Protein AF-A0A1I4ZTR4-F1 (afdb_monomer_lite)

Foldseek 3Di:
DDDDDDDDDPVVVVVLCVVCVVVVHDSVVSVVVVPVVPDDPVRVVVVVVVVQVVCCVPVVDRQDPVNVVVVVVVVVVVVVVVVVVVVVVDDDD

Structure (mmCIF, N/CA/C/O backbone):
data_AF-A0A1I4ZTR4-F1
#
_entry.id   AF-A0A1I4ZTR4-F1
#
loop_
_atom_site.group_PDB
_atom_site.id
_atom_site.type_symbol
_atom_site.label_atom_id
_atom_site.label_alt_id
_atom_site.label_comp_id
_atom_site.label_asym_id
_atom_site.label_entity_id
_atom_site.label_seq_id
_atom_site.pdbx_PDB_ins_code
_atom_site.Cartn_x
_atom_site.Cartn_y
_atom_site.Cartn_z
_atom_site.occupancy
_atom_site.B_iso_or_equiv
_atom_site.auth_seq_id
_atom_site.auth_comp_id
_atom_site.auth_asym_id
_atom_site.auth_atom_id
_atom_site.pdbx_PDB_model_num
ATOM 1 N N . MET A 1 1 ? -3.958 -22.617 11.616 1.00 55.72 1 MET A N 1
ATOM 2 C CA . MET A 1 1 ? -3.139 -21.388 11.690 1.00 55.72 1 MET A CA 1
ATOM 3 C C . MET A 1 1 ? -3.074 -20.980 13.147 1.00 55.72 1 MET A C 1
ATOM 5 O O . MET A 1 1 ? -4.122 -20.929 13.774 1.00 55.72 1 MET A O 1
ATOM 9 N N . SER A 1 2 ? -1.876 -20.813 13.703 1.00 75.50 2 SER A N 1
ATOM 10 C CA . SER A 1 2 ? -1.684 -20.407 15.097 1.00 75.50 2 SER A CA 1
ATOM 11 C C . SER A 1 2 ? -1.946 -18.911 15.236 1.00 75.50 2 SER A C 1
ATOM 13 O O . SER A 1 2 ? -1.261 -18.111 14.599 1.00 75.50 2 SER A O 1
ATOM 15 N N . ASP A 1 3 ? -2.924 -18.541 16.055 1.00 81.12 3 ASP A N 1
ATOM 16 C CA . ASP A 1 3 ? -3.131 -17.145 16.423 1.00 81.12 3 ASP A CA 1
ATOM 17 C C . ASP A 1 3 ? -1.992 -16.689 17.352 1.00 81.12 3 ASP A C 1
ATOM 19 O O . ASP A 1 3 ? -1.592 -17.406 18.271 1.00 81.12 3 ASP A O 1
ATOM 23 N N . VAL A 1 4 ? -1.447 -15.499 17.092 1.00 86.69 4 VAL A N 1
ATOM 24 C CA . VAL A 1 4 ? -0.367 -14.887 17.877 1.00 86.69 4 VAL A CA 1
ATOM 25 C C . VAL A 1 4 ? -0.903 -13.622 18.535 1.00 86.69 4 VAL A C 1
ATOM 27 O O . VAL A 1 4 ? -1.498 -12.775 17.872 1.00 86.69 4 VAL A O 1
ATOM 30 N N . MET A 1 5 ? -0.673 -13.482 19.841 1.00 88.38 5 MET A N 1
ATOM 31 C CA . MET A 1 5 ? -1.068 -12.292 20.592 1.00 88.38 5 MET A CA 1
ATOM 32 C C . MET A 1 5 ? 0.062 -11.263 20.569 1.00 88.38 5 MET A C 1
ATOM 34 O O . MET A 1 5 ? 1.136 -11.501 21.118 1.00 88.38 5 MET A O 1
ATOM 38 N N . ILE A 1 6 ? -0.191 -10.106 19.958 1.00 86.06 6 ILE A N 1
ATOM 39 C CA . ILE A 1 6 ? 0.748 -8.980 19.906 1.00 86.06 6 ILE A CA 1
ATOM 40 C C . ILE A 1 6 ? 0.277 -7.921 20.903 1.00 86.06 6 ILE A C 1
ATOM 42 O O . ILE A 1 6 ? -0.882 -7.508 20.875 1.00 86.06 6 ILE A O 1
ATOM 46 N N . ARG A 1 7 ? 1.167 -7.475 21.795 1.00 91.06 7 ARG A N 1
ATOM 47 C CA . ARG A 1 7 ? 0.888 -6.329 22.669 1.00 91.06 7 ARG A CA 1
ATOM 48 C C . ARG A 1 7 ? 1.188 -5.042 21.913 1.00 91.06 7 ARG A C 1
ATOM 50 O O . ARG A 1 7 ? 2.306 -4.858 21.442 1.00 91.06 7 ARG A O 1
ATOM 57 N N . VAL A 1 8 ? 0.198 -4.162 21.837 1.00 90.38 8 VAL A N 1
ATOM 58 C CA . VAL A 1 8 ? 0.313 -2.832 21.232 1.00 90.38 8 VAL A CA 1
ATOM 59 C C . VAL A 1 8 ? -0.173 -1.770 22.223 1.00 90.38 8 VAL A C 1
ATOM 61 O O . VAL A 1 8 ? -1.030 -2.085 23.055 1.00 90.38 8 VAL A O 1
ATOM 64 N N . PRO A 1 9 ? 0.355 -0.535 22.163 1.00 95.56 9 PRO A N 1
ATOM 65 C CA . PRO A 1 9 ? -0.192 0.591 22.917 1.00 95.56 9 PRO A CA 1
ATOM 66 C C . PRO A 1 9 ? -1.674 0.823 22.589 1.00 95.56 9 PRO A C 1
ATOM 68 O O . PRO A 1 9 ? -2.129 0.508 21.483 1.00 95.56 9 PRO A O 1
ATOM 71 N N . ALA A 1 10 ? -2.429 1.367 23.546 1.00 92.44 10 ALA A N 1
ATOM 72 C CA . ALA A 1 10 ? -3.870 1.578 23.393 1.00 92.44 10 ALA A CA 1
ATOM 73 C C . ALA A 1 10 ? -4.176 2.552 22.246 1.00 92.44 10 ALA A C 1
ATOM 75 O O . ALA A 1 10 ? -5.075 2.314 21.448 1.00 92.44 10 ALA A O 1
ATOM 76 N N . GLU A 1 11 ? -3.340 3.572 22.102 1.00 91.94 11 GLU A N 1
ATOM 77 C CA . GLU A 1 11 ? -3.415 4.610 21.081 1.00 91.94 11 GLU A CA 1
ATOM 78 C C . GLU A 1 11 ? -3.318 4.002 19.675 1.00 91.94 11 GLU A C 1
ATOM 80 O O . GLU A 1 11 ? -4.097 4.332 18.783 1.00 91.94 11 GLU A O 1
ATOM 85 N N . VAL A 1 12 ? -2.398 3.048 19.491 1.00 93.00 12 VAL A N 1
ATOM 86 C CA . VAL A 1 12 ? -2.203 2.343 18.216 1.00 93.00 12 VAL A CA 1
ATOM 87 C C . VAL A 1 12 ? -3.395 1.438 17.911 1.00 93.00 12 VAL A C 1
ATOM 89 O O . VAL A 1 12 ? -3.871 1.406 16.777 1.00 93.00 12 VAL A O 1
ATOM 92 N N . ARG A 1 13 ? -3.900 0.708 18.913 1.00 92.31 13 ARG A N 1
ATOM 93 C CA . ARG A 1 13 ? -5.100 -0.128 18.761 1.00 92.31 13 ARG A CA 1
ATOM 94 C C . ARG A 1 13 ? -6.296 0.713 18.323 1.00 92.31 13 ARG A C 1
ATOM 96 O O . ARG A 1 13 ? -6.996 0.310 17.398 1.00 92.31 13 ARG A O 1
ATOM 103 N N . ASP A 1 14 ? -6.518 1.851 18.972 1.00 92.75 14 ASP A N 1
ATOM 104 C CA . ASP A 1 14 ? -7.678 2.708 18.720 1.00 92.75 14 ASP A CA 1
ATOM 105 C C . ASP A 1 14 ? -7.596 3.349 17.333 1.00 92.75 14 ASP A C 1
ATOM 107 O O . ASP A 1 14 ? -8.582 3.368 16.595 1.00 92.75 14 ASP A O 1
ATOM 111 N N . GLN A 1 15 ? -6.396 3.759 16.915 1.00 92.50 15 GLN A N 1
ATOM 112 C CA . GLN A 1 15 ? -6.164 4.220 15.551 1.00 92.50 15 GLN A CA 1
ATOM 113 C C . GLN A 1 15 ? -6.455 3.122 14.517 1.00 92.50 15 GLN A C 1
ATOM 115 O O . GLN A 1 15 ? -7.140 3.374 13.526 1.00 92.50 15 GLN A O 1
ATOM 120 N N . LEU A 1 16 ? -5.966 1.896 14.729 1.00 91.75 16 LEU A N 1
ATOM 121 C CA . LEU A 1 16 ? -6.231 0.785 13.810 1.00 91.75 16 LEU A CA 1
ATOM 122 C C . LEU A 1 16 ? -7.716 0.398 13.783 1.00 91.75 16 LEU A C 1
ATOM 124 O O . LEU A 1 16 ? -8.226 0.044 12.720 1.00 91.75 16 LEU A O 1
ATOM 128 N N . ALA A 1 17 ? -8.415 0.488 14.916 1.00 92.44 17 ALA A N 1
ATOM 129 C CA . ALA A 1 17 ? -9.855 0.262 14.989 1.00 92.44 17 ALA A CA 1
ATOM 130 C C . ALA A 1 17 ? -10.620 1.296 14.150 1.00 92.44 17 ALA A C 1
ATOM 132 O O . ALA A 1 17 ? -11.417 0.908 13.300 1.00 92.44 17 ALA A O 1
ATOM 133 N N . ALA A 1 18 ? -10.294 2.585 14.288 1.00 93.69 18 ALA A N 1
ATOM 134 C CA . ALA A 1 18 ? -10.889 3.645 13.474 1.00 93.69 18 ALA A CA 1
ATOM 135 C C . ALA A 1 18 ? -10.631 3.443 11.967 1.00 93.69 18 ALA A C 1
ATOM 137 O O . ALA A 1 18 ? -11.525 3.632 11.143 1.00 93.69 18 ALA A O 1
ATOM 138 N N . VAL A 1 19 ? -9.423 3.003 11.588 1.00 92.94 19 VAL A N 1
ATOM 139 C CA . VAL A 1 19 ? -9.093 2.683 10.186 1.00 92.94 19 VAL A CA 1
ATOM 140 C C . VAL A 1 19 ? -9.894 1.483 9.678 1.00 92.94 19 VAL A C 1
ATOM 142 O O . VAL A 1 19 ? -10.331 1.482 8.526 1.00 92.94 19 VAL A O 1
ATOM 145 N N . ALA A 1 20 ? -10.084 0.458 10.510 1.00 92.94 20 ALA A N 1
ATOM 146 C CA . ALA A 1 20 ? -10.863 -0.719 10.150 1.00 92.94 20 ALA A CA 1
ATOM 147 C C . ALA A 1 20 ? -12.345 -0.361 9.943 1.00 92.94 20 ALA A C 1
ATOM 149 O O . ALA A 1 20 ? -12.922 -0.738 8.923 1.00 92.94 20 ALA A O 1
ATOM 150 N N . GLU A 1 21 ? -12.922 0.443 10.841 1.00 93.25 21 GLU A N 1
ATOM 151 C CA . GLU A 1 21 ? -14.296 0.948 10.734 1.00 93.25 21 GLU A CA 1
ATOM 152 C C . GLU A 1 21 ? -14.501 1.799 9.478 1.00 93.25 21 GLU A C 1
ATOM 154 O O . GLU A 1 21 ? -15.434 1.549 8.716 1.00 93.25 21 GLU A O 1
ATOM 159 N N . ALA A 1 22 ? -13.588 2.733 9.194 1.00 93.25 22 ALA A N 1
ATOM 160 C CA . ALA A 1 22 ? -13.645 3.560 7.987 1.00 93.25 22 ALA A CA 1
ATOM 161 C C . ALA A 1 22 ? -13.597 2.733 6.689 1.00 93.25 22 ALA A C 1
ATOM 163 O O . ALA A 1 22 ? -14.120 3.152 5.657 1.00 93.25 22 ALA A O 1
ATOM 164 N N . ARG A 1 23 ? -12.974 1.550 6.734 1.00 91.12 23 ARG A N 1
ATOM 165 C CA . ARG A 1 23 ? -12.877 0.606 5.611 1.00 91.12 23 ARG A CA 1
ATOM 166 C C . ARG A 1 23 ? -13.963 -0.475 5.628 1.00 91.12 23 ARG A C 1
ATOM 168 O O . ARG A 1 23 ? -13.953 -1.332 4.750 1.00 91.12 23 ARG A O 1
ATOM 175 N N . GLY A 1 24 ? -14.867 -0.467 6.612 1.00 94.06 24 GLY A N 1
ATOM 176 C CA . GLY A 1 24 ? -15.901 -1.494 6.775 1.00 94.06 24 GLY A CA 1
ATOM 177 C C . GLY A 1 24 ? -15.338 -2.905 6.979 1.00 94.06 24 GLY A C 1
ATOM 178 O O . GLY A 1 24 ? -15.970 -3.883 6.587 1.00 94.06 24 GLY A O 1
ATOM 179 N N . THR A 1 25 ? -14.134 -3.022 7.544 1.00 94.25 25 THR A N 1
ATOM 180 C CA . THR A 1 25 ? -13.425 -4.294 7.727 1.00 94.25 25 THR A CA 1
ATOM 181 C C . THR A 1 25 ? -13.141 -4.567 9.202 1.00 94.25 25 THR A C 1
ATOM 183 O O . THR A 1 25 ? -13.281 -3.698 10.058 1.00 94.25 25 THR A O 1
ATOM 186 N N . SER A 1 26 ? -12.735 -5.795 9.526 1.00 92.69 26 SER A N 1
ATOM 187 C CA . SER A 1 26 ? -12.314 -6.141 10.889 1.00 92.69 26 SER A CA 1
ATOM 188 C C . SER A 1 26 ? -10.848 -5.780 11.127 1.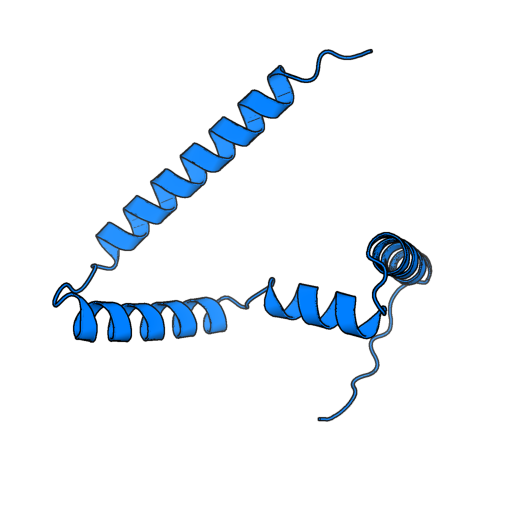00 92.69 26 SER A C 1
ATOM 190 O O . SER A 1 26 ? -10.041 -5.784 10.199 1.00 92.69 26 SER A O 1
ATOM 192 N N . LEU A 1 27 ? -10.461 -5.566 12.387 1.00 89.56 27 LEU A N 1
ATOM 193 C CA . LEU A 1 27 ? -9.061 -5.330 12.758 1.00 89.56 27 LEU A CA 1
ATOM 194 C C . LEU A 1 27 ? -8.136 -6.475 12.299 1.00 89.56 27 LEU A C 1
ATOM 196 O O . LEU A 1 27 ? -7.029 -6.233 11.824 1.00 89.56 27 LEU A O 1
ATOM 200 N N . ARG A 1 28 ? -8.609 -7.729 12.389 1.00 88.56 28 ARG A N 1
ATOM 201 C CA . ARG A 1 28 ? -7.876 -8.907 11.895 1.00 88.56 28 ARG A CA 1
ATOM 202 C C . ARG A 1 28 ? -7.661 -8.824 10.382 1.00 88.56 28 ARG A C 1
ATOM 204 O O . ARG A 1 28 ? -6.543 -9.044 9.931 1.00 88.56 28 ARG A O 1
ATOM 211 N N . ALA A 1 29 ? -8.706 -8.505 9.622 1.00 89.12 29 ALA A N 1
ATOM 212 C CA . ALA A 1 29 ? -8.627 -8.394 8.167 1.00 89.12 29 ALA A CA 1
ATOM 213 C C . ALA A 1 29 ? -7.732 -7.221 7.737 1.00 89.12 29 ALA A C 1
ATOM 215 O O . ALA A 1 29 ? -6.863 -7.399 6.892 1.00 89.12 29 ALA A O 1
ATOM 216 N N . LEU A 1 30 ? -7.838 -6.067 8.405 1.00 90.44 30 LEU A N 1
ATOM 217 C CA . LEU A 1 30 ? -6.934 -4.938 8.182 1.00 90.44 30 LEU A CA 1
ATOM 218 C C . LEU A 1 30 ? -5.466 -5.335 8.403 1.00 90.44 30 LEU A C 1
ATOM 220 O O . LEU A 1 30 ? -4.605 -5.007 7.590 1.00 90.44 30 LEU A O 1
ATOM 224 N N . MET A 1 31 ? -5.172 -6.062 9.483 1.00 89.31 31 MET A N 1
ATOM 225 C CA . MET A 1 31 ? -3.817 -6.543 9.763 1.00 89.31 31 MET A CA 1
ATOM 226 C C . MET A 1 31 ? -3.325 -7.555 8.724 1.00 89.31 31 MET A C 1
ATOM 228 O O . MET A 1 31 ? -2.150 -7.526 8.360 1.00 89.31 31 MET A O 1
ATOM 232 N N . GLN A 1 32 ? -4.203 -8.428 8.225 1.00 88.19 32 GLN A N 1
ATOM 233 C CA . GLN A 1 32 ? -3.876 -9.352 7.137 1.00 88.19 32 GLN A CA 1
ATOM 234 C C . GLN A 1 32 ? -3.552 -8.602 5.843 1.00 88.19 32 GLN A C 1
ATOM 236 O O . GLN A 1 32 ? -2.555 -8.919 5.199 1.00 88.19 32 GLN A O 1
ATOM 241 N N . ASP A 1 33 ? -4.325 -7.571 5.509 1.00 87.69 33 ASP A N 1
ATOM 242 C CA . ASP A 1 33 ? -4.081 -6.739 4.330 1.00 87.69 33 ASP A CA 1
ATOM 243 C C . ASP A 1 33 ? -2.757 -5.979 4.436 1.00 87.69 33 ASP A C 1
ATOM 245 O O . ASP A 1 33 ? -2.004 -5.903 3.463 1.00 87.69 33 ASP A O 1
ATOM 249 N N . ILE A 1 34 ? -2.447 -5.436 5.618 1.00 87.81 34 ILE A N 1
ATOM 250 C CA . ILE A 1 34 ? -1.170 -4.758 5.878 1.00 87.81 34 ILE A CA 1
ATOM 251 C C . ILE A 1 34 ? -0.012 -5.745 5.739 1.00 87.81 34 ILE A C 1
ATOM 253 O O . ILE A 1 34 ? 0.984 -5.426 5.090 1.00 87.81 34 ILE A O 1
ATOM 257 N N . ALA A 1 35 ? -0.137 -6.947 6.301 1.00 85.81 35 ALA A N 1
ATOM 258 C CA . ALA A 1 35 ? 0.887 -7.980 6.191 1.00 85.81 35 ALA A CA 1
ATOM 259 C C . ALA A 1 35 ? 1.078 -8.448 4.738 1.00 85.81 35 ALA A C 1
ATOM 261 O O . ALA A 1 35 ? 2.207 -8.643 4.299 1.00 85.81 35 ALA A O 1
ATOM 262 N N . ALA A 1 36 ? -0.004 -8.571 3.965 1.00 83.25 36 ALA A N 1
ATOM 263 C CA . ALA A 1 36 ? 0.056 -8.947 2.555 1.00 83.25 36 ALA A CA 1
ATOM 264 C C . ALA A 1 36 ? 0.739 -7.881 1.678 1.00 83.25 36 ALA A C 1
ATOM 266 O O . ALA A 1 36 ? 1.356 -8.211 0.663 1.00 83.25 36 ALA A O 1
ATOM 267 N N . GLN A 1 37 ? 0.635 -6.605 2.059 1.00 83.69 37 GLN A N 1
ATOM 268 C CA . GLN A 1 37 ? 1.256 -5.481 1.348 1.00 83.69 37 GLN A CA 1
ATOM 269 C C . GLN A 1 37 ? 2.693 -5.210 1.809 1.00 83.69 37 GLN A C 1
ATOM 271 O O . GLN A 1 37 ? 3.527 -4.777 1.013 1.00 83.69 37 GLN A O 1
ATOM 276 N N . THR A 1 38 ? 2.998 -5.490 3.075 1.00 81.94 38 THR A N 1
ATOM 277 C CA . THR A 1 38 ? 4.309 -5.247 3.689 1.00 81.94 38 THR A CA 1
ATOM 278 C C . THR A 1 38 ? 5.180 -6.495 3.581 1.00 81.94 38 THR A C 1
ATOM 280 O O . THR A 1 38 ? 5.494 -7.146 4.576 1.00 81.94 38 THR A O 1
ATOM 283 N N . LEU A 1 39 ? 5.540 -6.858 2.350 1.00 78.75 39 LEU A N 1
ATOM 284 C CA . LEU A 1 39 ? 6.403 -8.012 2.095 1.00 78.75 39 LEU A CA 1
ATOM 285 C C . LEU A 1 39 ? 7.798 -7.791 2.693 1.00 78.75 39 LEU A C 1
ATOM 287 O O . LEU A 1 39 ? 8.370 -6.705 2.567 1.00 78.75 39 LEU A O 1
ATOM 291 N N . THR A 1 40 ? 8.374 -8.834 3.294 1.00 82.12 40 THR A N 1
ATOM 292 C CA . THR A 1 40 ? 9.776 -8.789 3.734 1.00 82.12 40 THR A CA 1
ATOM 293 C C . THR A 1 40 ? 10.724 -8.766 2.527 1.00 82.12 40 THR A C 1
ATOM 295 O O . THR A 1 40 ? 10.336 -9.190 1.432 1.00 82.12 40 THR A O 1
ATOM 298 N N . PRO A 1 41 ? 11.981 -8.308 2.681 1.00 75.62 41 PRO A N 1
ATOM 299 C CA . PRO A 1 41 ? 12.968 -8.344 1.599 1.00 75.62 41 PRO A CA 1
ATOM 300 C C . PRO A 1 41 ? 13.118 -9.731 0.953 1.00 75.62 41 PRO A C 1
ATOM 302 O O . PRO A 1 41 ? 13.229 -9.843 -0.269 1.00 75.62 41 PRO A O 1
ATOM 305 N N . GLU A 1 42 ? 13.058 -10.794 1.753 1.00 74.38 42 GLU A N 1
ATOM 306 C CA . GLU A 1 42 ? 13.136 -12.183 1.296 1.00 74.38 42 GLU A CA 1
ATOM 307 C C . GLU A 1 42 ? 11.910 -12.571 0.465 1.00 74.38 42 GLU A C 1
ATOM 309 O O . GLU A 1 42 ? 12.049 -13.148 -0.611 1.00 74.38 42 GLU A O 1
ATOM 314 N N . GLN A 1 43 ? 10.709 -12.196 0.913 1.00 77.31 43 GLN A N 1
ATOM 315 C CA . GLN A 1 43 ? 9.466 -12.446 0.178 1.00 77.31 43 GLN A CA 1
ATOM 316 C C . GLN A 1 43 ? 9.400 -11.646 -1.128 1.00 77.31 43 GLN A C 1
ATOM 318 O O . GLN A 1 43 ? 8.864 -12.122 -2.131 1.00 77.31 43 GLN A O 1
ATOM 323 N N . ILE A 1 44 ? 9.969 -10.437 -1.146 1.00 78.62 44 ILE A N 1
ATOM 324 C CA . ILE A 1 44 ? 10.124 -9.640 -2.368 1.00 78.62 44 ILE A CA 1
ATOM 325 C C . ILE A 1 44 ? 11.040 -10.367 -3.353 1.00 78.62 44 ILE A C 1
ATOM 327 O O . ILE A 1 44 ? 10.708 -10.441 -4.537 1.00 78.62 44 ILE A O 1
ATOM 331 N N . LYS A 1 45 ? 12.162 -10.925 -2.881 1.00 76.69 45 LYS A N 1
ATOM 332 C CA . LYS A 1 45 ? 13.077 -11.708 -3.718 1.00 76.69 45 LYS A CA 1
ATOM 333 C C . LYS A 1 45 ? 12.388 -12.951 -4.283 1.00 76.69 45 LYS A C 1
ATOM 335 O O . LYS A 1 45 ? 12.397 -13.137 -5.492 1.00 76.69 45 LYS A O 1
ATOM 340 N N . GLU A 1 46 ? 11.699 -13.725 -3.448 1.00 77.12 46 GLU A N 1
ATOM 341 C CA . GLU A 1 46 ? 10.961 -14.915 -3.892 1.00 77.12 46 GLU A CA 1
ATOM 342 C C . GLU A 1 46 ? 9.891 -14.566 -4.941 1.00 77.12 46 GLU A C 1
ATOM 344 O O . GLU A 1 46 ? 9.729 -15.256 -5.951 1.00 77.12 46 GLU A O 1
ATOM 349 N N . ARG A 1 47 ? 9.176 -13.451 -4.743 1.00 79.19 47 ARG A N 1
ATOM 350 C CA . ARG A 1 47 ? 8.200 -12.955 -5.718 1.00 79.19 47 ARG A CA 1
ATOM 351 C C . ARG A 1 47 ? 8.871 -12.528 -7.023 1.00 79.19 47 ARG A C 1
ATOM 353 O O . ARG A 1 47 ? 8.311 -12.791 -8.089 1.00 79.19 47 ARG A O 1
ATOM 360 N N . ALA A 1 48 ? 10.030 -11.878 -6.958 1.00 77.12 48 ALA A N 1
ATOM 361 C CA . ALA A 1 48 ? 10.797 -11.488 -8.137 1.00 77.12 48 ALA A CA 1
ATOM 362 C C . ALA A 1 48 ? 11.283 -12.718 -8.910 1.00 77.12 48 ALA A C 1
ATOM 364 O O . ALA A 1 48 ? 11.085 -12.773 -10.119 1.00 77.12 48 ALA A O 1
ATOM 365 N N . ASP A 1 49 ? 11.809 -13.728 -8.219 1.00 79.69 49 ASP A N 1
ATOM 366 C CA . ASP A 1 49 ? 12.286 -14.974 -8.822 1.00 79.69 49 ASP A CA 1
ATOM 367 C C . ASP A 1 49 ? 11.137 -15.740 -9.494 1.00 79.69 49 ASP A C 1
ATOM 369 O O . ASP A 1 49 ? 11.242 -16.142 -10.653 1.00 79.69 49 ASP A O 1
ATOM 373 N N . ARG A 1 50 ? 9.977 -15.8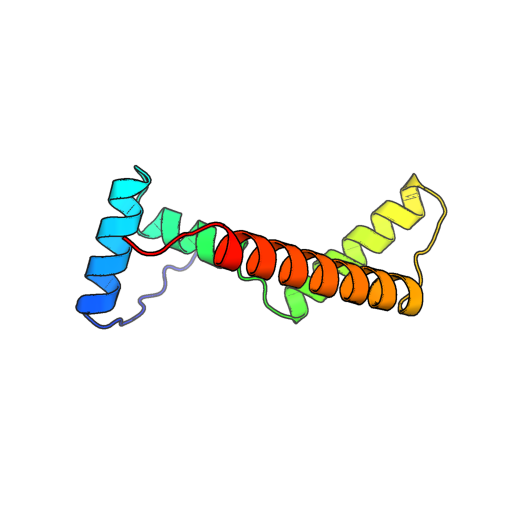44 -8.829 1.00 77.06 50 ARG A N 1
ATOM 374 C CA . ARG A 1 50 ? 8.768 -16.439 -9.423 1.00 77.06 50 ARG A CA 1
ATOM 375 C C . ARG A 1 50 ? 8.288 -15.663 -10.648 1.00 77.06 50 ARG A C 1
ATOM 377 O O . ARG A 1 50 ? 7.887 -16.258 -11.642 1.00 77.06 50 ARG A O 1
ATOM 384 N N . THR A 1 51 ? 8.325 -14.335 -10.582 1.00 78.94 51 THR A N 1
ATOM 385 C CA . THR A 1 51 ? 7.925 -13.482 -11.708 1.00 78.94 51 THR A CA 1
ATOM 386 C C . THR A 1 51 ? 8.899 -13.635 -12.872 1.00 78.94 51 THR A C 1
ATOM 388 O O . THR A 1 51 ? 8.451 -13.768 -14.004 1.00 78.94 51 THR A O 1
ATOM 391 N N . ARG A 1 52 ? 10.210 -13.692 -12.607 1.00 74.06 52 ARG A N 1
ATOM 392 C CA . ARG A 1 52 ? 11.245 -13.963 -13.615 1.00 74.06 52 ARG A CA 1
ATOM 393 C C . ARG A 1 52 ? 11.023 -15.312 -14.292 1.00 74.06 52 ARG A C 1
ATOM 395 O O . ARG A 1 52 ? 11.054 -15.358 -15.512 1.00 74.06 52 ARG A O 1
ATOM 402 N N . ALA A 1 53 ? 10.710 -16.364 -13.534 1.00 78.56 53 ALA A N 1
ATOM 403 C CA . ALA A 1 53 ? 10.407 -17.680 -14.096 1.00 78.56 53 ALA A CA 1
ATOM 404 C C . ALA A 1 53 ? 9.184 -17.649 -15.032 1.00 78.56 53 ALA A C 1
ATOM 406 O O . ALA A 1 53 ? 9.258 -18.142 -16.153 1.00 78.56 53 ALA A O 1
ATOM 407 N N . VAL A 1 54 ? 8.089 -16.999 -14.619 1.00 77.62 54 VAL A N 1
ATOM 408 C CA . VAL A 1 54 ? 6.882 -16.852 -15.458 1.00 77.62 54 VAL A CA 1
ATOM 409 C C . VAL A 1 54 ? 7.148 -15.980 -16.689 1.00 77.62 54 VAL A C 1
ATOM 411 O O . VAL A 1 54 ? 6.623 -16.253 -17.767 1.00 77.62 54 VAL A O 1
ATOM 414 N N . LEU A 1 55 ? 7.949 -14.921 -16.552 1.00 74.19 55 LEU A N 1
ATOM 415 C CA . LEU A 1 55 ? 8.326 -14.061 -17.674 1.00 74.19 55 LEU A CA 1
ATOM 416 C C . LEU A 1 55 ? 9.216 -14.805 -18.677 1.00 74.19 55 LEU A C 1
ATOM 418 O O . LEU A 1 55 ? 8.971 -14.710 -19.877 1.00 74.19 55 LEU A O 1
ATOM 422 N N . ALA A 1 56 ? 10.180 -15.592 -18.199 1.00 72.94 56 ALA A N 1
ATOM 423 C CA . ALA A 1 56 ? 11.027 -16.429 -19.038 1.00 72.94 56 ALA A CA 1
ATOM 424 C C . ALA A 1 56 ? 10.204 -17.501 -19.771 1.00 72.94 56 ALA A C 1
ATOM 426 O O . ALA A 1 56 ? 10.328 -17.640 -20.985 1.00 72.94 56 ALA A O 1
ATOM 427 N N . GLU A 1 57 ? 9.298 -18.189 -19.068 1.00 75.19 57 GLU A N 1
ATOM 428 C CA . GLU A 1 57 ? 8.423 -19.215 -19.651 1.00 75.19 57 GLU A CA 1
ATOM 429 C C . GLU A 1 57 ? 7.470 -18.637 -20.707 1.00 75.19 57 GLU A C 1
ATOM 431 O O . GLU A 1 57 ? 7.254 -19.240 -21.757 1.00 75.19 57 GLU A O 1
ATOM 436 N N . ARG A 1 58 ? 6.890 -17.459 -20.443 1.00 74.06 58 ARG A N 1
ATOM 437 C CA . ARG A 1 58 ? 5.781 -16.928 -21.249 1.00 74.06 58 ARG A CA 1
ATOM 438 C C . ARG A 1 58 ? 6.198 -15.928 -22.323 1.00 74.06 58 ARG A C 1
ATOM 440 O O . ARG A 1 58 ? 5.503 -15.811 -23.328 1.00 74.06 58 ARG A O 1
ATOM 447 N N . PHE A 1 59 ? 7.293 -15.202 -22.115 1.00 71.25 59 PHE A N 1
ATOM 448 C CA . PHE A 1 59 ? 7.787 -14.180 -23.044 1.00 71.25 59 PHE A CA 1
ATOM 449 C C . PHE A 1 59 ? 9.148 -14.530 -23.656 1.00 71.25 59 PHE A C 1
ATOM 451 O O . PHE A 1 59 ? 9.568 -13.851 -24.590 1.00 71.25 59 PHE A O 1
ATOM 458 N N . GLY A 1 60 ? 9.834 -15.573 -23.170 1.00 68.50 60 GLY A N 1
ATOM 459 C CA . GLY A 1 60 ? 11.138 -15.994 -23.696 1.00 68.50 60 GLY A CA 1
ATOM 460 C C . GLY A 1 60 ? 12.258 -14.976 -23.466 1.00 68.50 60 GLY A C 1
ATOM 461 O O . GLY A 1 60 ? 13.285 -15.039 -24.137 1.00 68.50 60 GLY A O 1
ATOM 462 N N . HIS A 1 61 ? 12.054 -14.017 -22.558 1.00 66.06 61 HIS A N 1
ATOM 463 C CA . HIS A 1 61 ? 13.007 -12.953 -22.270 1.00 66.06 61 HIS A CA 1
ATOM 464 C C . HIS A 1 61 ? 13.341 -12.934 -20.780 1.00 66.06 61 HIS A C 1
ATOM 466 O O . HIS A 1 61 ? 12.470 -12.726 -19.931 1.00 66.06 61 HIS A O 1
ATOM 472 N N . GLU A 1 62 ? 14.614 -13.160 -20.467 1.00 64.25 62 GLU A N 1
ATOM 473 C CA . GLU A 1 62 ? 15.142 -13.038 -19.114 1.00 64.25 62 GLU A CA 1
ATOM 474 C C . GLU A 1 62 ? 15.545 -11.586 -18.871 1.00 64.25 62 GLU A C 1
ATOM 476 O O . GLU A 1 62 ? 16.551 -11.113 -19.392 1.00 64.25 62 GLU A O 1
ATOM 481 N N . VAL A 1 63 ? 14.744 -10.868 -18.083 1.00 66.81 63 VAL A N 1
ATOM 482 C CA . VAL A 1 63 ? 15.089 -9.506 -17.657 1.00 66.81 63 VAL A CA 1
ATOM 483 C C . VAL A 1 63 ? 16.279 -9.582 -16.708 1.00 66.81 63 VAL A C 1
ATOM 485 O O . VAL A 1 63 ? 16.188 -10.207 -15.642 1.00 66.81 63 VAL A O 1
ATOM 488 N N . SER A 1 64 ? 17.377 -8.918 -17.065 1.00 72.81 64 SER A N 1
ATOM 489 C CA . SER A 1 64 ? 18.593 -8.942 -16.255 1.00 72.81 64 SER A CA 1
ATOM 490 C C . SER A 1 64 ? 18.414 -8.179 -14.935 1.00 72.81 64 SER A C 1
ATOM 492 O O . SER A 1 64 ? 17.481 -7.387 -14.731 1.00 72.81 64 SER A O 1
ATOM 494 N N . GLU A 1 65 ? 19.315 -8.420 -13.981 1.00 73.56 65 GLU A N 1
ATOM 495 C CA . GLU A 1 65 ? 19.305 -7.690 -12.709 1.00 73.56 65 GLU A CA 1
ATOM 496 C C . GLU A 1 65 ? 19.547 -6.189 -12.898 1.00 73.56 65 GLU A C 1
ATOM 498 O O . GLU A 1 65 ? 18.938 -5.383 -12.189 1.00 73.56 65 GLU A O 1
ATOM 503 N N . GLU A 1 66 ? 20.379 -5.824 -13.874 1.00 76.69 66 GLU A N 1
ATOM 504 C CA . GLU A 1 66 ? 20.704 -4.440 -14.223 1.00 76.69 66 GLU A CA 1
ATOM 505 C C . GLU A 1 66 ? 19.489 -3.723 -14.810 1.00 76.69 66 GLU A C 1
ATOM 507 O O . GLU A 1 66 ? 19.095 -2.676 -14.298 1.00 76.69 66 GLU A O 1
ATOM 512 N N . GLU A 1 67 ? 18.801 -4.332 -15.777 1.00 75.94 67 GLU A N 1
ATOM 513 C CA . GLU A 1 67 ? 17.565 -3.779 -16.353 1.00 75.94 67 GLU A CA 1
ATOM 514 C C . GLU A 1 67 ? 16.473 -3.618 -15.286 1.00 75.94 67 GLU A C 1
ATOM 516 O O . GLU A 1 67 ? 15.782 -2.596 -15.208 1.00 75.94 67 GLU A O 1
ATOM 521 N N . SER A 1 68 ? 16.366 -4.595 -14.381 1.00 77.44 68 SER A N 1
ATOM 522 C CA . SER A 1 68 ? 15.459 -4.530 -13.231 1.00 77.44 68 SER A CA 1
ATOM 523 C C . SER A 1 68 ? 15.833 -3.401 -12.259 1.00 77.44 68 SER A C 1
ATOM 525 O O . SER A 1 68 ? 14.963 -2.780 -11.640 1.00 77.44 68 SER A O 1
ATOM 527 N N . ALA A 1 69 ? 17.126 -3.143 -12.049 1.00 81.62 69 ALA A N 1
ATOM 528 C CA . ALA A 1 69 ? 17.607 -2.068 -11.185 1.00 81.62 69 ALA A CA 1
ATOM 529 C C . ALA A 1 69 ? 17.346 -0.687 -11.803 1.00 81.62 69 ALA A C 1
ATOM 531 O O . ALA A 1 69 ? 16.866 0.210 -11.102 1.00 81.62 69 ALA A O 1
ATOM 532 N N . GLU A 1 70 ? 17.576 -0.537 -13.107 1.00 84.00 70 GLU A N 1
ATOM 533 C CA . GLU A 1 70 ? 17.275 0.690 -13.843 1.00 84.00 70 GLU A CA 1
ATOM 534 C C . GLU A 1 70 ? 15.780 1.004 -13.854 1.00 84.00 70 GLU A C 1
ATOM 536 O O . GLU A 1 70 ? 15.388 2.139 -13.571 1.00 84.00 7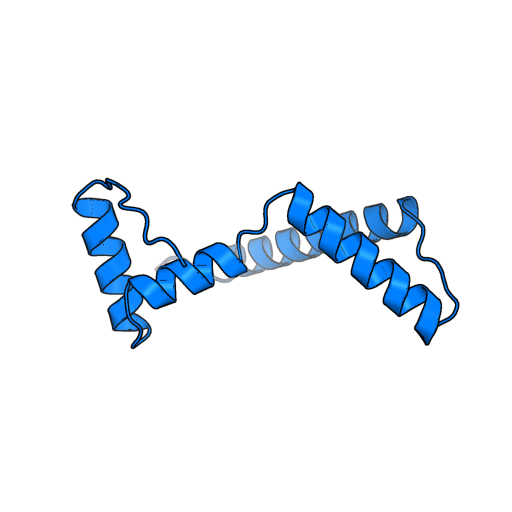0 GLU A O 1
ATOM 541 N N . MET A 1 71 ? 14.931 0.000 -14.100 1.00 84.38 71 MET A N 1
ATOM 542 C CA . MET A 1 71 ? 13.478 0.164 -14.040 1.00 84.38 71 MET A CA 1
ATOM 543 C C . MET A 1 71 ? 13.031 0.616 -12.643 1.00 84.38 71 MET A C 1
ATOM 545 O O . MET A 1 71 ? 12.266 1.572 -12.502 1.00 84.38 71 MET A O 1
ATOM 549 N N . ARG A 1 72 ? 13.567 -0.009 -11.585 1.00 84.81 72 ARG A N 1
ATOM 550 C CA . ARG A 1 72 ? 13.279 0.386 -10.196 1.00 84.81 72 ARG A CA 1
ATOM 551 C C . ARG A 1 72 ? 13.739 1.810 -9.886 1.00 84.81 72 ARG A C 1
ATOM 553 O O . ARG A 1 72 ? 13.045 2.509 -9.149 1.00 84.81 72 ARG A O 1
ATOM 560 N N . ARG A 1 73 ? 14.881 2.249 -10.426 1.00 86.00 73 ARG A N 1
ATOM 561 C CA . ARG A 1 73 ? 15.354 3.637 -10.295 1.00 86.00 73 ARG A CA 1
ATOM 562 C C . ARG A 1 73 ? 14.356 4.605 -10.933 1.00 86.00 73 ARG A C 1
ATOM 564 O O . ARG A 1 73 ? 13.858 5.483 -10.232 1.00 86.00 73 ARG A O 1
ATOM 571 N N . LYS A 1 74 ? 13.983 4.369 -12.195 1.00 88.62 74 LYS A N 1
ATOM 572 C CA . LYS A 1 74 ? 13.014 5.197 -12.934 1.00 88.62 74 LYS A CA 1
ATOM 573 C C . LYS A 1 74 ? 11.654 5.270 -12.230 1.00 88.62 74 LYS A C 1
ATOM 575 O O . LYS A 1 74 ? 11.081 6.347 -12.111 1.00 88.62 74 LYS A O 1
ATOM 580 N N . MET A 1 75 ? 11.152 4.153 -11.693 1.00 87.25 75 MET A N 1
ATOM 581 C CA . MET A 1 75 ? 9.899 4.134 -10.921 1.00 87.25 75 MET A CA 1
ATOM 582 C C . MET A 1 75 ? 9.971 4.976 -9.643 1.00 87.25 75 MET A C 1
ATOM 584 O O . MET A 1 75 ? 9.009 5.678 -9.325 1.00 87.25 75 MET A O 1
ATOM 588 N N . ARG A 1 76 ? 11.090 4.934 -8.906 1.00 86.69 76 ARG A N 1
ATOM 589 C CA . ARG A 1 76 ? 11.271 5.775 -7.711 1.00 86.69 76 ARG A CA 1
ATOM 590 C C . ARG A 1 76 ? 11.316 7.256 -8.070 1.00 86.69 76 ARG A C 1
ATOM 592 O O . ARG A 1 76 ? 10.652 8.043 -7.405 1.00 86.69 76 ARG A O 1
ATOM 599 N N . GLU A 1 77 ? 12.043 7.613 -9.125 1.00 88.19 77 GLU A N 1
ATOM 600 C CA . GLU A 1 77 ? 12.118 8.988 -9.636 1.00 88.19 77 GLU A CA 1
ATOM 601 C C . GLU A 1 77 ? 10.733 9.501 -10.055 1.00 88.19 77 GLU A C 1
ATOM 603 O O . GLU A 1 77 ? 10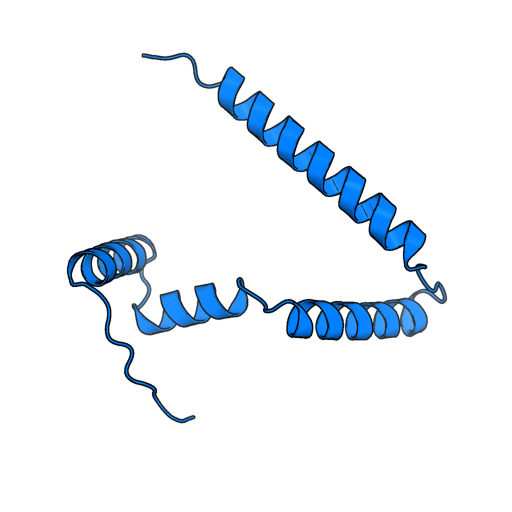.315 10.567 -9.611 1.00 88.19 77 GLU A O 1
ATOM 608 N N . ALA A 1 78 ? 9.972 8.706 -10.812 1.00 88.00 78 ALA A N 1
ATOM 609 C CA . ALA A 1 78 ? 8.614 9.058 -11.226 1.00 88.00 78 ALA A CA 1
ATOM 610 C C . ALA A 1 78 ? 7.654 9.208 -10.032 1.00 88.00 78 ALA A C 1
ATOM 612 O O . ALA A 1 78 ? 6.863 10.146 -9.983 1.00 88.00 78 ALA A O 1
ATOM 613 N N . THR A 1 79 ? 7.748 8.318 -9.038 1.00 86.62 79 THR A N 1
ATOM 614 C CA . THR A 1 79 ? 6.923 8.397 -7.819 1.00 86.62 79 THR A CA 1
ATOM 615 C C . THR A 1 79 ? 7.261 9.641 -6.996 1.00 86.62 79 THR A C 1
ATOM 617 O O . THR A 1 79 ? 6.363 10.299 -6.472 1.00 86.62 79 THR A O 1
ATOM 620 N N . ALA A 1 80 ? 8.548 9.985 -6.889 1.00 85.25 80 ALA A N 1
ATOM 621 C CA . ALA A 1 80 ? 9.002 11.188 -6.199 1.00 85.25 80 ALA A CA 1
ATOM 622 C C . ALA A 1 80 ? 8.531 12.461 -6.917 1.00 85.25 80 ALA A C 1
ATOM 624 O O . ALA A 1 80 ? 7.994 13.354 -6.266 1.00 85.25 80 ALA A O 1
ATOM 625 N N . ALA A 1 81 ? 8.652 12.508 -8.247 1.00 85.62 81 ALA A N 1
ATOM 626 C CA . ALA A 1 81 ? 8.156 13.615 -9.060 1.00 85.62 81 ALA A CA 1
ATOM 627 C C . ALA A 1 81 ? 6.633 13.780 -8.934 1.00 85.62 81 ALA A C 1
ATOM 629 O O . ALA A 1 81 ? 6.145 14.891 -8.748 1.00 85.62 81 ALA A O 1
ATOM 630 N N . HIS A 1 82 ? 5.880 12.676 -8.950 1.00 83.69 82 HIS A N 1
ATOM 631 C CA . HIS A 1 82 ? 4.432 12.705 -8.744 1.00 83.69 82 HIS A CA 1
ATOM 632 C C . HIS A 1 82 ? 4.056 13.248 -7.358 1.00 83.69 82 HIS A C 1
ATOM 634 O O . HIS A 1 82 ? 3.164 14.083 -7.240 1.00 83.69 82 HIS A O 1
ATOM 640 N N . ARG A 1 83 ? 4.766 12.821 -6.306 1.00 82.75 83 ARG A N 1
ATOM 641 C CA . ARG A 1 83 ? 4.541 13.323 -4.945 1.00 82.75 83 ARG A CA 1
ATOM 642 C C . ARG A 1 83 ? 4.878 14.812 -4.813 1.00 82.75 83 ARG A C 1
ATOM 644 O O . ARG A 1 83 ? 4.143 15.521 -4.137 1.00 82.75 83 ARG A O 1
ATOM 651 N N . ALA A 1 84 ? 5.952 15.277 -5.451 1.00 82.69 84 ALA A N 1
ATOM 652 C CA . ALA A 1 84 ? 6.320 16.693 -5.471 1.00 82.69 84 ALA A CA 1
ATOM 653 C C . ALA A 1 84 ? 5.250 17.543 -6.175 1.00 82.69 84 ALA A C 1
ATOM 655 O O . ALA A 1 84 ? 4.809 18.544 -5.624 1.00 82.69 84 ALA A O 1
ATOM 656 N N . ALA A 1 85 ? 4.749 17.082 -7.324 1.00 81.62 85 ALA A N 1
ATOM 657 C CA . ALA 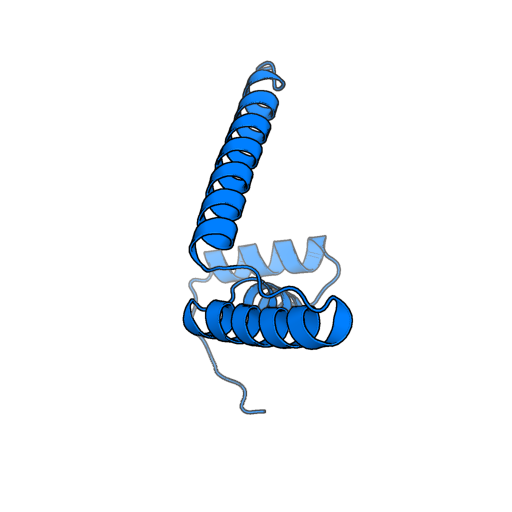A 1 85 ? 3.678 17.760 -8.049 1.00 81.62 85 ALA A CA 1
ATOM 658 C C . ALA A 1 85 ? 2.370 17.849 -7.240 1.00 81.62 85 ALA A C 1
ATOM 660 O O . ALA A 1 85 ? 1.684 18.863 -7.297 1.00 81.62 85 ALA A O 1
ATOM 661 N N . LEU A 1 86 ? 2.028 16.815 -6.459 1.00 79.94 86 LEU A N 1
ATOM 662 C CA . LEU A 1 86 ? 0.873 16.860 -5.554 1.00 79.94 86 LEU A CA 1
ATOM 663 C C . LEU A 1 86 ? 1.064 17.866 -4.409 1.00 79.94 86 LEU A C 1
ATOM 665 O O . LEU A 1 86 ? 0.113 18.545 -4.045 1.00 79.94 86 LEU A O 1
ATOM 669 N N . ALA A 1 87 ? 2.281 17.988 -3.869 1.00 76.62 87 ALA A N 1
ATOM 670 C CA . ALA A 1 87 ? 2.593 18.951 -2.812 1.00 76.62 87 ALA A CA 1
ATOM 671 C C . ALA A 1 87 ? 2.585 20.409 -3.310 1.00 76.62 87 ALA A C 1
ATOM 673 O O . ALA A 1 87 ? 2.229 21.308 -2.559 1.00 76.62 87 ALA A O 1
ATOM 674 N N . GLU A 1 88 ? 2.947 20.647 -4.573 1.00 73.75 88 GLU A N 1
ATOM 675 C CA . GLU A 1 88 ? 2.836 21.965 -5.217 1.00 73.75 88 GLU A CA 1
ATOM 676 C C . GLU A 1 88 ? 1.388 22.318 -5.606 1.00 73.75 88 GLU A C 1
ATOM 678 O O . GLU A 1 88 ? 1.054 23.494 -5.747 1.00 73.75 88 GLU A O 1
ATOM 683 N N . ALA A 1 89 ? 0.521 21.311 -5.768 1.00 68.94 89 ALA A N 1
ATOM 684 C CA . ALA A 1 89 ? -0.880 21.469 -6.157 1.00 68.94 89 ALA A CA 1
ATOM 685 C C . ALA A 1 89 ? -1.857 21.656 -4.979 1.00 68.94 89 ALA A C 1
ATOM 687 O O . ALA A 1 89 ? -3.030 21.932 -5.231 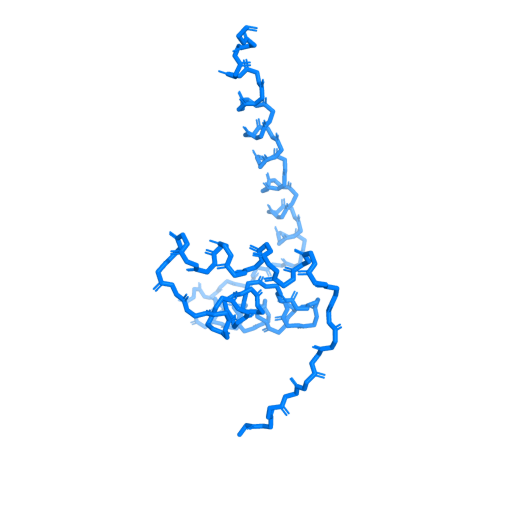1.00 68.94 89 ALA A O 1
ATOM 688 N N . GLU A 1 90 ? -1.413 21.534 -3.722 1.00 56.66 90 GLU A N 1
ATOM 689 C CA . GLU A 1 90 ? -2.176 21.975 -2.545 1.00 56.66 90 GLU A CA 1
ATOM 690 C C . GLU A 1 90 ? -1.810 23.433 -2.195 1.00 56.66 90 GLU A C 1
ATOM 692 O O . GLU A 1 90 ? -0.855 23.668 -1.451 1.00 56.66 90 GLU A O 1
ATOM 697 N N . PRO A 1 91 ? -2.533 24.454 -2.701 1.00 56.44 91 PRO A N 1
ATOM 698 C CA . PRO A 1 91 ? -2.412 25.796 -2.156 1.00 56.44 91 PRO A CA 1
ATOM 699 C C . PRO A 1 91 ? -2.947 25.791 -0.719 1.00 56.44 91 PRO A C 1
ATOM 701 O O . PRO A 1 91 ? -4.070 25.354 -0.464 1.00 56.44 91 PRO A O 1
ATOM 704 N N . SER A 1 92 ? -2.121 26.277 0.211 1.00 55.78 92 SER A N 1
ATOM 705 C CA . SER A 1 92 ? -2.493 26.514 1.610 1.00 55.78 92 SER A CA 1
ATOM 706 C C . SER A 1 92 ? -3.821 27.283 1.706 1.00 55.78 92 SER A C 1
ATOM 708 O O . SER A 1 92 ? -3.972 28.272 0.981 1.00 55.78 92 SER A O 1
ATOM 710 N N . PRO A 1 93 ? -4.757 26.884 2.590 1.00 57.22 93 PRO A N 1
ATOM 711 C CA . PRO A 1 93 ? -5.853 27.752 3.012 1.00 57.22 93 PRO A CA 1
ATOM 712 C C . PRO A 1 93 ? -5.343 28.959 3.812 1.00 57.22 93 PRO A C 1
ATOM 714 O O . PRO A 1 93 ? -4.215 28.880 4.365 1.00 57.22 93 PRO A O 1
#

pLDDT: mean 81.71, std 9.61, range [55.72, 95.56]

Secondary structure (DSSP, 8-state):
----PPP--HHHHHHHHHHHHHTT--HHHHHHHHHHHS--HHHHHHHHHHHHHHHHHHHS----HHHHHHHHHHHHHHHHHHHHHHHHS----

Sequence (93 aa):
MSDVMIRVPAEVRDQLAAVAEARGTSLRALMQDIAAQTLTPEQIKERADRTRAVLAERFGHEVSEEESAEMRRKMREATAAHRAALAEAEPSP

Radius of gyration: 19.54 Å; chains: 1; bounding box: 37×49×47 Å